Protein AF-A0A6L3YZ90-F1 (afdb_monomer_lite)

Structure (mmCIF, N/CA/C/O backbone):
data_AF-A0A6L3YZ90-F1
#
_entry.id   AF-A0A6L3YZ90-F1
#
loop_
_atom_site.group_PDB
_atom_site.id
_atom_site.type_symbol
_atom_site.label_atom_id
_atom_site.label_alt_id
_atom_site.label_comp_id
_atom_site.label_asym_id
_atom_site.label_entity_id
_atom_site.label_seq_id
_atom_site.pdbx_PDB_ins_code
_atom_site.Cartn_x
_atom_site.Cartn_y
_atom_site.Cartn_z
_atom_site.occupancy
_atom_site.B_iso_or_equiv
_atom_site.auth_seq_id
_atom_site.auth_comp_id
_atom_site.auth_asym_id
_atom_site.auth_atom_id
_atom_site.pdbx_PDB_model_num
ATOM 1 N N . MET A 1 1 ? -42.637 65.747 22.200 1.00 49.25 1 MET A N 1
ATOM 2 C CA . MET A 1 1 ? -41.383 65.000 22.002 1.00 49.25 1 MET A CA 1
ATOM 3 C C . MET A 1 1 ? -41.095 64.300 23.317 1.00 49.25 1 MET A C 1
ATOM 5 O O . MET A 1 1 ? -40.747 64.979 24.270 1.00 49.25 1 MET A O 1
ATOM 9 N N . MET A 1 2 ? -41.40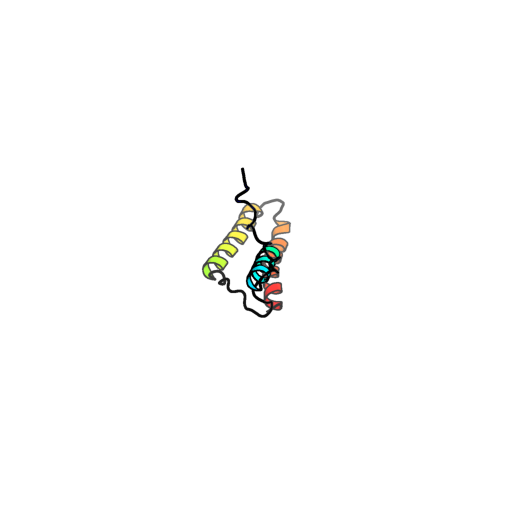8 63.009 23.404 1.00 43.66 2 MET A N 1
ATOM 10 C CA . MET A 1 2 ? -41.101 62.145 24.546 1.00 43.66 2 MET A CA 1
ATOM 11 C C . MET A 1 2 ? -40.793 60.770 23.952 1.00 43.66 2 MET A C 1
ATOM 13 O O . MET A 1 2 ? -41.517 60.328 23.063 1.00 43.66 2 MET A O 1
ATOM 17 N N . ASN A 1 3 ? -39.656 60.210 24.341 1.00 54.84 3 ASN A N 1
ATOM 18 C CA . ASN A 1 3 ? -38.940 59.157 23.631 1.00 54.84 3 ASN A CA 1
ATOM 19 C C . ASN A 1 3 ? -39.567 57.781 23.907 1.00 54.84 3 ASN A C 1
ATOM 21 O O . ASN A 1 3 ? -39.737 57.413 25.064 1.00 54.84 3 ASN A O 1
ATOM 25 N N . GLU A 1 4 ? -39.871 57.013 22.860 1.00 56.09 4 GLU A N 1
ATOM 26 C CA . GLU A 1 4 ? -40.390 55.635 22.951 1.00 56.09 4 GLU A CA 1
ATOM 27 C C . GLU A 1 4 ? -39.267 54.582 23.095 1.00 56.09 4 GLU A C 1
ATOM 29 O O . GLU A 1 4 ? -39.457 53.424 22.744 1.00 56.09 4 GLU A O 1
ATOM 34 N N . ASP A 1 5 ? -38.112 54.961 23.652 1.00 59.88 5 ASP A N 1
ATOM 35 C CA . ASP A 1 5 ? -36.925 54.096 23.791 1.00 59.88 5 ASP A CA 1
ATOM 36 C C . ASP A 1 5 ? -36.540 53.825 25.263 1.00 59.88 5 ASP A C 1
ATOM 38 O O . ASP A 1 5 ? -35.402 53.483 25.566 1.00 59.88 5 ASP A O 1
ATOM 42 N N . GLU A 1 6 ? -37.462 53.978 26.221 1.00 57.19 6 GLU A N 1
ATOM 43 C CA . GLU A 1 6 ? -37.167 53.766 27.656 1.00 57.19 6 GLU A CA 1
ATOM 44 C C . GLU A 1 6 ? -37.502 52.349 28.174 1.00 57.19 6 GLU A C 1
ATOM 46 O O . GLU A 1 6 ? -37.374 52.090 29.368 1.00 57.19 6 GLU A O 1
ATOM 51 N N . ASN A 1 7 ? -37.901 51.403 27.306 1.00 58.31 7 ASN A N 1
ATOM 52 C CA . ASN A 1 7 ? -38.208 50.014 27.701 1.00 58.31 7 ASN A CA 1
ATOM 53 C C . ASN A 1 7 ? -37.402 48.936 26.949 1.00 58.31 7 ASN A C 1
ATOM 55 O O . ASN A 1 7 ? -37.807 47.775 26.894 1.00 58.31 7 ASN A O 1
ATOM 59 N N . ALA A 1 8 ? -36.237 49.276 26.397 1.00 62.53 8 ALA A N 1
ATOM 60 C CA . ALA A 1 8 ? -35.234 48.259 26.084 1.00 62.53 8 ALA A CA 1
ATOM 61 C C . ALA A 1 8 ? -34.545 47.857 27.398 1.00 62.53 8 ALA A C 1
ATOM 63 O O . ALA A 1 8 ? -33.438 48.294 27.707 1.00 62.53 8 ALA A O 1
ATOM 64 N N . GLY A 1 9 ? -35.277 47.116 28.236 1.00 60.62 9 GLY A N 1
ATOM 65 C CA . GLY A 1 9 ? -34.774 46.591 29.498 1.00 60.62 9 GLY A CA 1
ATOM 66 C C . GLY A 1 9 ? -33.463 45.838 29.279 1.00 60.62 9 GLY A C 1
ATOM 67 O O . GLY A 1 9 ? -33.316 45.120 28.296 1.00 60.62 9 GLY A O 1
ATOM 68 N N . PHE A 1 10 ? -32.519 46.051 30.195 1.00 64.06 10 PHE A N 1
ATOM 69 C CA . PHE A 1 10 ? -31.202 45.421 30.245 1.00 64.06 10 PHE A CA 1
ATOM 70 C C . PHE A 1 10 ? -31.295 43.929 29.883 1.00 64.06 10 PHE A C 1
ATOM 72 O O . PHE A 1 10 ? -31.851 43.144 30.655 1.00 64.06 10 PHE A O 1
ATOM 79 N N . GLU A 1 11 ? -30.803 43.541 28.703 1.00 68.25 11 GLU A N 1
ATOM 80 C CA . GLU A 1 11 ? -30.735 42.129 28.334 1.00 68.25 11 GLU A CA 1
ATOM 81 C C . GLU A 1 11 ? -29.700 41.460 29.252 1.00 68.25 11 GLU A C 1
ATOM 83 O O . GLU A 1 11 ? -28.566 41.939 29.329 1.00 68.25 11 GLU A O 1
ATOM 88 N N . PRO A 1 12 ? -30.080 40.427 30.027 1.00 71.62 12 PRO A N 1
ATOM 89 C CA . PRO A 1 12 ? -29.141 39.761 30.915 1.00 71.62 12 PRO A CA 1
ATOM 90 C C . PRO A 1 12 ? -28.020 39.114 30.101 1.00 71.62 12 PRO A C 1
ATOM 92 O O . PRO A 1 12 ? -28.275 38.534 29.047 1.00 71.62 12 PRO A O 1
ATOM 95 N N . ASP A 1 13 ? -26.790 39.172 30.616 1.00 72.56 13 ASP A N 1
ATOM 96 C CA . ASP A 1 13 ? -25.665 38.447 30.029 1.00 72.56 13 ASP A CA 1
ATOM 97 C C . ASP A 1 13 ? -25.993 36.948 30.006 1.00 72.56 13 ASP A C 1
ATOM 99 O O . ASP A 1 13 ? -26.013 36.270 31.042 1.00 72.56 13 ASP A O 1
ATOM 103 N N . HIS A 1 14 ? -26.284 36.426 28.814 1.00 75.94 14 HIS A N 1
ATOM 104 C CA . HIS A 1 14 ? -26.556 35.009 28.626 1.00 75.94 14 HIS A CA 1
ATOM 105 C C . HIS A 1 14 ? -25.250 34.241 28.799 1.00 75.94 14 HIS A C 1
ATOM 107 O O . HIS A 1 14 ? -24.345 34.307 27.966 1.00 75.94 14 HIS A O 1
ATOM 113 N N . THR A 1 15 ? -25.143 33.499 29.898 1.00 78.75 15 THR A N 1
ATOM 114 C CA . THR A 1 15 ? -24.087 32.497 30.037 1.00 78.75 15 THR A CA 1
ATOM 115 C C . THR A 1 15 ? -24.269 31.421 28.962 1.00 78.75 15 THR A C 1
ATOM 117 O O . THR A 1 15 ? -25.400 31.079 28.603 1.00 78.75 15 THR A O 1
ATOM 120 N N . SER A 1 16 ? -23.161 30.912 28.420 1.00 83.88 16 SER A N 1
ATOM 121 C CA . SER A 1 16 ? -23.187 29.865 27.395 1.00 83.88 16 SER A CA 1
ATOM 122 C C . SER A 1 16 ? -24.011 28.669 27.884 1.00 83.88 16 SER A C 1
ATOM 124 O O . SER A 1 16 ? -23.859 28.198 29.015 1.00 83.88 16 SER A O 1
ATOM 126 N N . SER A 1 17 ? -24.924 28.196 27.036 1.00 90.75 17 SER A N 1
ATOM 127 C CA . SER A 1 17 ? -25.713 27.002 27.336 1.00 90.75 17 SER A CA 1
ATOM 128 C C . SER A 1 17 ? -24.859 25.740 27.199 1.00 90.75 17 SER A C 1
ATOM 130 O O . SER A 1 17 ? -23.867 25.716 26.474 1.00 90.75 17 SER A O 1
ATOM 132 N N . SER A 1 18 ? -25.275 24.639 27.827 1.00 89.25 18 SER A N 1
ATOM 133 C CA . SER A 1 18 ? -24.608 23.341 27.643 1.00 89.25 18 SER A CA 1
ATOM 134 C C . SER A 1 18 ? -24.542 22.914 26.171 1.00 89.25 18 SER A C 1
ATOM 136 O O . SER A 1 18 ? -23.547 22.333 25.743 1.00 89.25 18 SER A O 1
ATOM 138 N N . THR A 1 19 ? -25.569 23.234 25.381 1.00 91.25 19 THR A N 1
ATOM 139 C CA . THR A 1 19 ? -25.593 22.977 23.935 1.00 91.25 19 THR A CA 1
ATOM 140 C C . THR A 1 19 ? -24.579 23.841 23.186 1.00 91.25 19 THR A C 1
ATOM 142 O O . THR A 1 19 ? -23.887 23.334 22.310 1.00 91.25 19 THR A O 1
ATOM 145 N N . ASP A 1 20 ? -24.464 25.122 23.537 1.00 91.50 20 ASP A N 1
ATOM 146 C CA . ASP A 1 20 ? -23.489 26.051 22.945 1.00 91.50 20 ASP A CA 1
ATOM 147 C C . ASP A 1 20 ? -22.045 25.608 23.231 1.00 91.50 20 ASP A C 1
ATOM 149 O O . ASP A 1 20 ? -21.197 25.581 22.336 1.00 91.50 20 ASP A O 1
ATOM 153 N N . HIS A 1 21 ? -21.798 25.128 24.452 1.00 87.56 21 HIS A N 1
ATOM 154 C CA . HIS A 1 21 ? -20.518 24.542 24.828 1.00 87.56 21 HIS A CA 1
ATOM 155 C C . HIS A 1 21 ? -20.193 23.282 24.004 1.00 87.56 21 HIS A C 1
ATOM 157 O O . HIS A 1 21 ? -19.109 23.185 23.433 1.00 87.56 21 HIS A O 1
ATOM 163 N N . LEU A 1 22 ? -21.146 22.352 23.853 1.00 88.00 22 LEU A N 1
ATOM 164 C CA . LEU A 1 22 ? -20.959 21.147 23.030 1.00 88.00 22 LEU A CA 1
ATOM 165 C C . LEU A 1 22 ? -20.718 21.462 21.547 1.00 88.00 22 LEU A C 1
ATOM 167 O O . LEU A 1 22 ? -19.902 20.802 20.904 1.00 88.00 22 LEU A O 1
ATOM 171 N N . LEU A 1 23 ? -21.414 22.456 20.992 1.00 90.50 23 LEU A N 1
ATOM 172 C CA . LEU A 1 23 ? -21.218 22.882 19.604 1.00 90.50 23 LEU A CA 1
ATOM 173 C C . LEU A 1 23 ? -19.840 23.516 19.398 1.00 90.50 23 LEU A C 1
ATOM 175 O O . LEU A 1 23 ? -19.189 23.229 18.395 1.00 90.50 23 LEU A O 1
ATOM 179 N N . THR A 1 24 ? -19.377 24.312 20.363 1.00 89.94 24 THR A N 1
ATOM 180 C CA . THR A 1 24 ? -18.031 24.898 20.352 1.00 89.94 24 THR A CA 1
ATOM 181 C C . THR A 1 24 ? -16.957 23.807 20.348 1.00 89.94 24 THR A C 1
ATOM 183 O O . THR A 1 24 ? -16.046 23.842 19.522 1.00 89.94 24 THR A O 1
ATOM 186 N N . GLU A 1 25 ? -17.097 22.789 21.200 1.00 87.38 25 GLU A N 1
ATOM 187 C CA . GLU A 1 25 ? -16.185 21.638 21.250 1.00 87.38 25 GLU A CA 1
ATOM 188 C C . GLU A 1 25 ? -16.184 20.838 19.936 1.00 87.38 25 GLU A C 1
ATOM 190 O O . GLU A 1 25 ? -15.122 20.539 19.387 1.00 87.38 25 GLU A O 1
ATOM 195 N N . LEU A 1 26 ? -17.359 20.545 19.364 1.00 87.81 26 LEU A N 1
ATOM 196 C CA . LEU A 1 26 ? -17.464 19.861 18.068 1.00 87.81 26 LEU A CA 1
ATOM 197 C C . LEU A 1 26 ? -16.868 20.680 16.918 1.00 87.81 26 LEU A C 1
ATOM 199 O O . LEU A 1 26 ? -16.288 20.105 15.998 1.00 87.81 26 LEU A O 1
ATOM 203 N N . GLN A 1 27 ? -16.993 22.006 16.955 1.00 87.44 27 GLN A N 1
ATOM 204 C CA . GLN A 1 27 ? -16.420 22.887 15.942 1.00 87.44 27 GLN A CA 1
ATOM 205 C C . GLN A 1 27 ? -14.891 22.972 16.049 1.00 87.44 27 GLN A C 1
ATOM 207 O O . GLN A 1 27 ? -14.216 23.058 15.023 1.00 87.44 27 GLN A O 1
ATOM 212 N N . LEU A 1 28 ? -14.343 22.935 17.267 1.00 87.69 28 LEU A N 1
ATOM 213 C CA . LEU A 1 28 ? -12.900 22.995 17.513 1.00 87.69 28 LEU A CA 1
ATOM 214 C C . LEU A 1 28 ? -12.198 21.654 17.270 1.00 87.69 28 LEU A C 1
ATOM 216 O O . LEU A 1 28 ? -11.113 21.628 16.688 1.00 87.69 28 LEU A O 1
ATOM 220 N N . TYR A 1 29 ? -12.803 20.547 17.700 1.00 82.94 29 TYR A N 1
ATOM 221 C CA . TYR A 1 29 ? -12.143 19.238 17.736 1.00 82.94 29 TYR A CA 1
ATOM 222 C C . TYR A 1 29 ? -12.700 18.224 16.730 1.00 82.94 29 TYR A C 1
ATOM 224 O O . TYR A 1 29 ? -12.022 17.240 16.413 1.00 82.94 29 TYR A O 1
ATOM 232 N N . GLY A 1 30 ? -13.888 18.479 16.175 1.00 79.75 30 GLY A N 1
ATOM 233 C CA . GLY A 1 30 ? -14.608 17.531 15.332 1.00 79.75 30 GLY A CA 1
ATOM 234 C C . GLY A 1 30 ? -15.108 16.316 16.117 1.00 79.75 30 GLY A C 1
ATOM 235 O O . GLY A 1 30 ? -14.661 16.019 17.224 1.00 79.75 30 GLY A O 1
ATOM 236 N N . TRP A 1 31 ? -16.041 15.566 15.531 1.00 72.25 31 T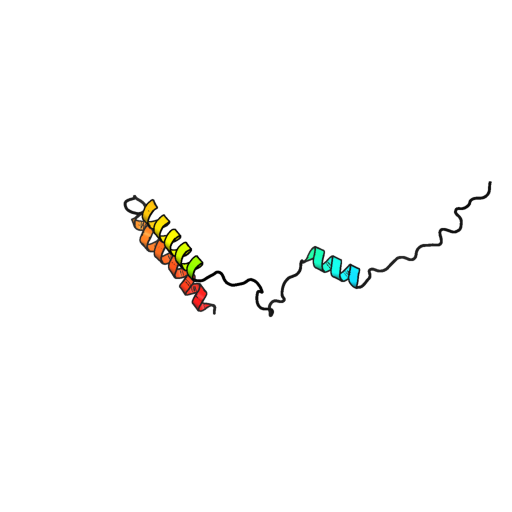RP A N 1
ATOM 237 C CA . TRP A 1 31 ? -16.396 14.256 16.072 1.00 72.25 31 TRP A CA 1
ATOM 238 C C . TRP A 1 31 ? -15.265 13.260 15.790 1.00 72.25 31 TRP A C 1
ATOM 240 O O . TRP A 1 31 ? -14.866 13.073 14.637 1.00 72.25 31 TRP A O 1
ATOM 250 N N . ARG A 1 32 ? -14.758 12.605 16.837 1.00 68.44 32 ARG A N 1
ATOM 251 C CA . ARG A 1 32 ? -13.907 11.418 16.724 1.00 68.44 32 ARG A CA 1
ATOM 252 C C . ARG A 1 32 ? -14.539 10.290 17.536 1.00 68.44 32 ARG A C 1
ATOM 254 O O . ARG A 1 32 ? -14.861 10.542 18.696 1.00 68.44 32 ARG A O 1
ATOM 261 N N . PRO A 1 33 ? -14.673 9.076 16.975 1.00 71.62 33 PRO A N 1
ATOM 262 C CA . PRO A 1 33 ? -14.880 7.888 17.794 1.00 71.62 33 PRO A CA 1
ATOM 263 C C . PRO A 1 33 ? -13.832 7.881 18.913 1.00 71.62 33 PRO A C 1
ATOM 265 O O . PRO A 1 33 ? -12.664 8.209 18.662 1.00 71.62 33 PRO A O 1
ATOM 268 N N . PHE A 1 34 ? -14.239 7.580 20.148 1.00 63.50 34 PHE A N 1
ATOM 269 C CA . PHE A 1 34 ? -13.287 7.429 21.252 1.00 63.50 34 PHE A CA 1
ATOM 270 C C . PHE A 1 34 ? -12.232 6.372 20.882 1.00 63.50 34 PHE A C 1
ATOM 272 O O . PHE A 1 34 ? -12.488 5.515 20.042 1.00 63.50 34 PHE A O 1
ATOM 279 N N . GLN A 1 35 ? -11.040 6.405 21.491 1.00 62.78 35 GLN A N 1
ATOM 280 C CA . GLN A 1 35 ? -9.971 5.448 21.142 1.00 62.78 35 GLN A CA 1
ATOM 281 C C . GLN A 1 35 ? -10.383 3.974 21.304 1.00 62.78 35 GLN A C 1
ATOM 283 O O . GLN A 1 35 ? -9.803 3.110 20.652 1.00 62.78 35 GLN A O 1
ATOM 288 N N . ASP A 1 36 ? -11.394 3.714 22.133 1.00 71.81 36 ASP A N 1
ATOM 289 C CA . ASP A 1 36 ? -11.936 2.384 22.406 1.00 71.81 36 ASP A CA 1
ATOM 290 C C . ASP A 1 36 ? -13.116 2.003 21.490 1.00 71.81 36 ASP A C 1
ATOM 292 O O . ASP A 1 36 ? -13.609 0.876 21.548 1.00 71.81 36 ASP A O 1
ATOM 296 N N . GLU A 1 37 ? -13.594 2.923 20.647 1.00 73.50 37 GLU A N 1
ATOM 297 C CA . GLU A 1 37 ? -14.650 2.639 19.679 1.00 73.50 37 GLU A CA 1
ATOM 298 C C . GLU A 1 37 ? -14.044 2.099 18.373 1.00 73.50 37 GLU A C 1
ATOM 300 O O . GLU A 1 37 ? -13.120 2.705 17.821 1.00 73.50 37 GLU A O 1
ATOM 305 N N . PRO A 1 38 ? -14.552 0.969 17.840 1.00 72.44 38 PRO A N 1
ATOM 306 C CA . PRO A 1 38 ? -14.119 0.461 16.546 1.00 72.44 38 PRO A CA 1
ATOM 307 C C . PRO A 1 38 ? -14.303 1.511 15.447 1.00 72.44 38 PRO A C 1
ATOM 309 O O . PRO A 1 38 ? -15.334 2.182 15.391 1.00 72.44 38 PRO A O 1
ATOM 312 N N . ASP A 1 39 ? -13.330 1.619 14.539 1.00 81.88 39 ASP A N 1
ATOM 313 C CA . ASP A 1 39 ? -13.458 2.470 13.356 1.00 81.88 39 ASP A CA 1
ATOM 314 C C . ASP A 1 39 ? -14.690 2.028 12.542 1.00 81.88 39 ASP A C 1
ATOM 316 O O . ASP A 1 39 ? -14.739 0.880 12.092 1.00 81.88 39 ASP A O 1
ATOM 320 N N . PRO A 1 40 ? -15.699 2.899 12.352 1.00 82.12 40 PRO A N 1
ATOM 321 C CA . PRO A 1 40 ? -16.943 2.517 11.694 1.00 82.12 40 PRO A CA 1
ATOM 322 C C . PRO A 1 40 ? -16.800 2.390 10.172 1.00 82.12 40 PRO A C 1
ATOM 324 O O . PRO A 1 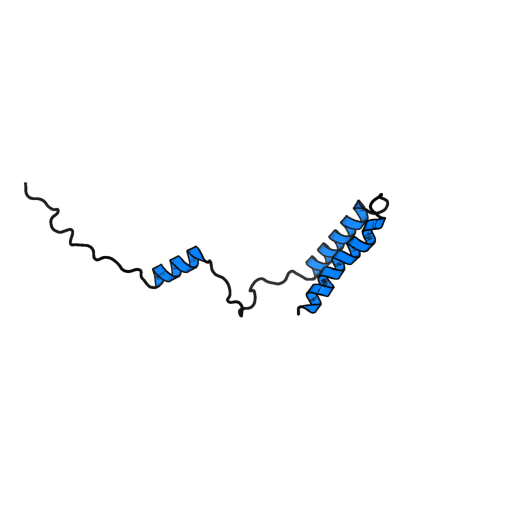40 ? -17.757 2.001 9.499 1.00 82.12 40 PRO A O 1
ATOM 327 N N . ARG A 1 41 ? -15.648 2.759 9.592 1.00 88.12 41 ARG A N 1
ATOM 328 C CA . ARG A 1 41 ? -15.421 2.643 8.149 1.00 88.12 41 ARG A CA 1
ATOM 329 C C . ARG A 1 41 ? -15.344 1.164 7.751 1.00 88.12 41 ARG A C 1
ATOM 331 O O . ARG A 1 41 ? -14.614 0.405 8.387 1.00 88.12 41 ARG A O 1
ATOM 338 N N . PRO A 1 42 ? -16.053 0.739 6.687 1.00 89.00 42 PRO A N 1
ATOM 339 C CA . PRO A 1 42 ? -15.969 -0.636 6.224 1.00 89.00 42 PRO A CA 1
ATOM 340 C C . PRO A 1 42 ? -14.554 -0.940 5.730 1.00 89.00 42 PRO A C 1
ATOM 342 O O . PRO A 1 42 ? -13.873 -0.081 5.162 1.00 89.00 42 PRO A O 1
ATOM 345 N N . LEU A 1 43 ? -14.132 -2.188 5.916 1.00 90.50 43 LEU A N 1
ATOM 346 C CA . LEU A 1 43 ? -12.926 -2.685 5.267 1.00 90.50 43 LEU A CA 1
ATOM 347 C C . LEU A 1 43 ? -13.120 -2.681 3.741 1.00 90.50 43 LEU A C 1
ATOM 349 O O . LEU A 1 43 ? -14.241 -2.874 3.265 1.00 90.50 43 LEU A O 1
ATOM 353 N N . PRO A 1 44 ? -12.047 -2.470 2.965 1.00 91.75 44 PRO A N 1
ATOM 354 C CA . PRO A 1 44 ? -12.122 -2.585 1.517 1.00 91.75 44 PRO A CA 1
ATOM 355 C C . PRO A 1 44 ? -12.448 -4.025 1.092 1.00 91.75 44 PRO A C 1
ATOM 357 O O . PRO A 1 44 ? -12.051 -4.988 1.750 1.00 91.75 44 PRO A O 1
ATOM 360 N N . GLU A 1 45 ? -13.138 -4.169 -0.041 1.00 95.88 45 GLU A N 1
ATOM 361 C CA . GLU A 1 45 ? -13.487 -5.475 -0.609 1.00 95.88 45 GLU A CA 1
ATOM 362 C C . GLU A 1 45 ? -12.230 -6.281 -0.952 1.00 95.88 45 GLU A C 1
ATOM 364 O O . GLU A 1 45 ? -11.389 -5.837 -1.737 1.00 95.88 45 GLU A O 1
ATOM 369 N N . GLY A 1 46 ? -12.106 -7.491 -0.399 1.00 93.88 46 GLY A N 1
ATOM 370 C CA . GLY A 1 46 ? -10.877 -8.286 -0.508 1.00 93.88 46 GLY A CA 1
ATOM 371 C C . GLY A 1 46 ? -10.462 -8.588 -1.951 1.00 93.88 46 GLY A C 1
ATOM 372 O O . GLY A 1 46 ? -9.275 -8.570 -2.271 1.00 93.88 46 GLY A O 1
ATOM 373 N N . THR A 1 47 ? -11.428 -8.799 -2.848 1.00 95.81 47 THR A N 1
ATOM 374 C CA . THR A 1 47 ? -11.162 -9.013 -4.280 1.00 95.81 47 THR A CA 1
ATOM 375 C C . THR A 1 47 ? -10.657 -7.751 -4.975 1.00 95.81 47 THR A C 1
ATOM 377 O O . THR A 1 47 ? -9.753 -7.836 -5.803 1.00 95.81 47 THR A O 1
ATOM 380 N N . MET A 1 48 ? -11.188 -6.580 -4.611 1.00 95.88 48 MET A N 1
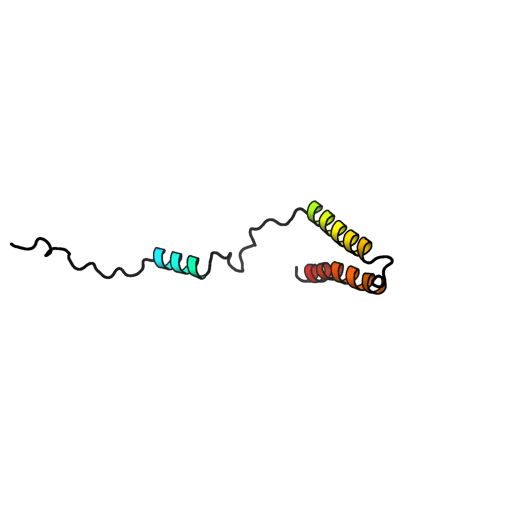ATOM 381 C CA . MET A 1 48 ? -10.725 -5.291 -5.129 1.00 95.88 48 MET A CA 1
ATOM 382 C C . MET A 1 48 ? -9.302 -4.994 -4.653 1.00 95.88 48 MET A C 1
ATOM 384 O O . MET A 1 48 ? -8.472 -4.554 -5.443 1.00 95.88 48 MET A O 1
ATOM 388 N N . VAL A 1 49 ? -8.999 -5.289 -3.385 1.00 94.06 49 VAL A N 1
ATOM 389 C CA . VAL A 1 49 ? -7.642 -5.150 -2.841 1.00 94.06 49 VAL A CA 1
ATOM 390 C C . VAL A 1 49 ? -6.673 -6.081 -3.562 1.00 94.06 49 VAL A C 1
ATOM 392 O O . VAL A 1 49 ? -5.601 -5.639 -3.959 1.00 94.06 49 VAL A O 1
ATOM 395 N N . ALA A 1 50 ? -7.042 -7.347 -3.773 1.00 93.12 50 ALA A N 1
ATOM 396 C CA . ALA A 1 50 ? -6.187 -8.306 -4.469 1.00 93.12 50 ALA A CA 1
ATOM 397 C C . ALA A 1 50 ? -5.867 -7.865 -5.908 1.00 93.12 50 ALA A C 1
ATOM 399 O O . ALA A 1 50 ? -4.711 -7.938 -6.319 1.00 93.12 50 ALA A O 1
ATOM 400 N N . ALA A 1 51 ? -6.866 -7.362 -6.643 1.00 96.44 51 ALA A N 1
ATOM 401 C CA . ALA A 1 51 ? -6.671 -6.818 -7.986 1.00 96.44 51 ALA A CA 1
ATOM 402 C C . ALA A 1 51 ? -5.744 -5.593 -7.978 1.00 96.44 51 ALA A C 1
ATOM 404 O O . ALA A 1 51 ? -4.759 -5.567 -8.705 1.00 96.44 51 ALA A O 1
ATOM 405 N N . ALA A 1 52 ? -5.993 -4.628 -7.089 1.00 95.75 52 ALA A N 1
ATOM 406 C CA . ALA A 1 52 ? -5.163 -3.430 -6.987 1.00 95.75 52 ALA A CA 1
ATOM 407 C C . ALA A 1 52 ? -3.708 -3.751 -6.606 1.00 95.75 52 ALA A C 1
ATOM 409 O O . ALA A 1 52 ? -2.781 -3.106 -7.089 1.00 95.75 52 ALA A O 1
ATOM 410 N N . VAL A 1 53 ? -3.492 -4.752 -5.746 1.00 93.31 53 VAL A N 1
ATOM 411 C CA . VAL A 1 53 ? -2.145 -5.228 -5.420 1.00 93.31 53 VAL A CA 1
ATOM 412 C C . VAL A 1 53 ? -1.475 -5.800 -6.667 1.00 93.31 53 VAL A C 1
ATOM 414 O O . VAL A 1 53 ? -0.354 -5.398 -6.959 1.00 93.31 53 VAL A O 1
ATOM 417 N N . ALA A 1 54 ? -2.147 -6.673 -7.424 1.00 96.00 54 ALA A N 1
ATOM 418 C CA . ALA A 1 54 ? -1.599 -7.213 -8.669 1.00 96.00 54 ALA A CA 1
ATOM 419 C C . ALA A 1 54 ? -1.207 -6.099 -9.655 1.00 96.00 54 ALA A C 1
ATOM 421 O O . ALA A 1 54 ? -0.074 -6.090 -10.126 1.00 96.00 54 ALA A O 1
ATOM 422 N N . ASP A 1 55 ? -2.076 -5.104 -9.853 1.00 97.94 55 ASP A N 1
ATOM 423 C CA . ASP A 1 55 ? -1.812 -3.967 -10.744 1.00 97.94 55 ASP A CA 1
ATOM 424 C C . ASP A 1 55 ? -0.569 -3.159 -10.321 1.00 97.94 55 ASP A C 1
ATOM 426 O O . ASP A 1 55 ? 0.194 -2.690 -11.167 1.00 97.94 55 ASP A O 1
ATOM 430 N N . ILE A 1 56 ? -0.333 -2.998 -9.012 1.00 95.44 56 ILE A N 1
ATOM 431 C CA . ILE A 1 56 ? 0.877 -2.339 -8.494 1.00 95.44 56 ILE A CA 1
ATOM 432 C C . ILE A 1 56 ? 2.123 -3.148 -8.861 1.00 95.44 56 ILE A C 1
ATOM 434 O O . ILE A 1 56 ? 3.097 -2.574 -9.346 1.00 95.44 56 ILE A O 1
ATOM 438 N N . PHE A 1 57 ? 2.103 -4.464 -8.638 1.00 96.12 57 PHE A N 1
ATOM 439 C CA . PHE A 1 57 ? 3.225 -5.335 -8.995 1.00 96.12 57 PHE A CA 1
ATOM 440 C C . PHE A 1 57 ? 3.474 -5.317 -10.508 1.00 96.12 57 PHE A C 1
ATOM 442 O O . PHE A 1 57 ? 4.614 -5.123 -10.929 1.00 96.12 57 PHE A O 1
ATOM 449 N N . ASP A 1 58 ? 2.423 -5.413 -11.319 1.00 97.81 58 ASP A N 1
ATOM 450 C CA . ASP A 1 58 ? 2.521 -5.351 -12.777 1.00 97.81 58 ASP A CA 1
ATOM 451 C C . ASP A 1 58 ? 3.114 -4.020 -13.249 1.00 97.81 58 ASP A C 1
ATOM 453 O O . ASP A 1 58 ? 4.000 -4.011 -14.102 1.00 97.81 58 ASP A O 1
ATOM 457 N N . ALA A 1 59 ? 2.701 -2.892 -12.663 1.00 97.56 59 ALA A N 1
ATOM 458 C CA . ALA A 1 59 ? 3.262 -1.585 -12.994 1.00 97.56 59 ALA A CA 1
ATOM 459 C C . ALA A 1 59 ? 4.763 -1.495 -12.671 1.00 97.56 59 ALA A C 1
ATOM 461 O O . ALA A 1 59 ? 5.530 -0.934 -13.456 1.00 97.56 59 ALA A O 1
ATOM 462 N N . LEU A 1 60 ? 5.199 -2.059 -11.541 1.00 96.62 60 LEU A N 1
ATOM 463 C CA . LEU A 1 60 ? 6.610 -2.082 -11.151 1.00 96.62 60 LEU A CA 1
ATOM 464 C C . LEU A 1 60 ? 7.436 -2.946 -12.105 1.00 96.62 60 LEU A C 1
ATOM 466 O O . LEU A 1 60 ? 8.453 -2.483 -12.618 1.00 96.62 60 LEU A O 1
ATOM 470 N N . LEU A 1 61 ? 6.973 -4.162 -12.403 1.00 97.12 61 LEU A N 1
ATOM 471 C CA . LEU A 1 61 ? 7.647 -5.057 -13.344 1.00 97.12 61 LEU A CA 1
ATOM 472 C C . LEU A 1 61 ? 7.704 -4.447 -14.750 1.00 97.12 61 LEU A C 1
ATOM 474 O O . LEU A 1 61 ? 8.768 -4.419 -15.360 1.00 97.12 61 LEU A O 1
ATOM 478 N N . ALA A 1 62 ? 6.588 -3.914 -15.251 1.00 97.88 62 ALA A N 1
ATOM 479 C CA . ALA A 1 62 ? 6.492 -3.388 -16.611 1.00 97.88 62 ALA A CA 1
ATOM 480 C C . ALA A 1 62 ? 7.323 -2.117 -16.845 1.00 97.88 62 ALA A C 1
ATOM 482 O O . ALA A 1 62 ? 7.689 -1.830 -17.984 1.00 97.88 62 ALA A O 1
ATOM 483 N N . THR A 1 63 ? 7.591 -1.329 -15.800 1.00 97.19 63 THR A N 1
ATOM 484 C CA . THR A 1 63 ? 8.323 -0.057 -15.932 1.00 97.19 63 THR A CA 1
ATOM 485 C C . THR A 1 63 ? 9.804 -0.159 -15.581 1.00 97.19 63 THR A C 1
ATOM 487 O O . THR A 1 63 ? 10.586 0.665 -16.057 1.00 97.19 63 THR A O 1
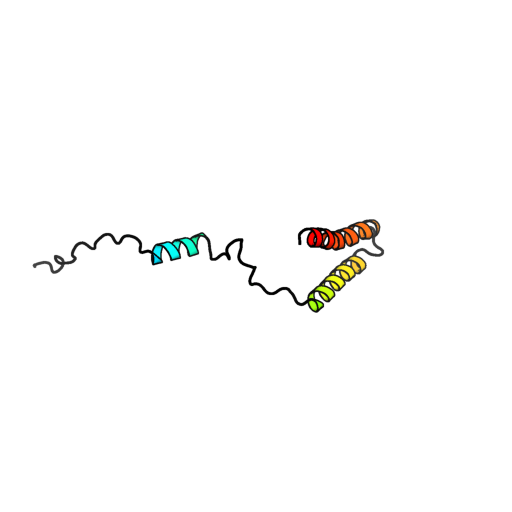ATOM 490 N N . LEU A 1 64 ? 10.196 -1.145 -14.769 1.00 97.69 64 LEU A N 1
ATOM 491 C CA . LEU A 1 64 ? 11.568 -1.300 -14.274 1.00 97.69 64 LEU A CA 1
ATOM 492 C C . LEU A 1 64 ? 12.272 -2.542 -14.832 1.00 97.69 64 LEU A C 1
ATOM 494 O O . LEU A 1 64 ? 13.502 -2.535 -14.913 1.00 97.69 64 LEU A O 1
ATOM 498 N N . GLY A 1 65 ? 11.528 -3.576 -15.231 1.00 97.06 65 GLY A N 1
ATOM 499 C CA . GLY A 1 65 ? 12.083 -4.780 -15.852 1.00 97.06 65 GLY A CA 1
ATOM 500 C C . GLY A 1 65 ? 12.796 -4.466 -17.166 1.00 97.06 65 GLY A C 1
ATOM 501 O O . GLY A 1 65 ? 12.381 -3.570 -17.903 1.00 97.06 65 GLY A O 1
ATOM 502 N N . ASP A 1 66 ? 13.901 -5.162 -17.433 1.00 97.25 66 ASP A N 1
ATOM 503 C CA . ASP A 1 66 ? 14.773 -4.939 -18.591 1.00 97.25 66 ASP A CA 1
ATOM 504 C C . ASP A 1 66 ? 15.356 -3.511 -18.674 1.00 97.25 66 ASP A C 1
ATOM 506 O O . ASP A 1 66 ? 15.850 -3.070 -19.720 1.00 97.25 66 ASP A O 1
ATOM 510 N N . THR A 1 67 ? 15.327 -2.756 -17.570 1.00 97.88 67 THR A N 1
ATOM 511 C CA . THR A 1 67 ? 15.924 -1.419 -17.480 1.00 97.88 67 THR A CA 1
ATOM 512 C C . THR A 1 67 ? 17.172 -1.418 -16.602 1.00 97.88 67 THR A C 1
ATOM 514 O O . THR A 1 67 ? 17.498 -2.373 -15.904 1.00 97.88 67 THR A O 1
ATOM 517 N N . ARG A 1 68 ? 17.875 -0.280 -16.558 1.00 97.88 68 ARG A N 1
ATOM 518 C CA . ARG A 1 68 ? 18.998 -0.092 -15.625 1.00 97.88 68 ARG A CA 1
ATOM 519 C C . ARG A 1 68 ? 18.592 -0.114 -14.146 1.00 97.88 68 ARG A C 1
ATOM 521 O O . ARG A 1 68 ? 19.492 -0.152 -13.315 1.00 97.88 68 ARG A O 1
ATOM 528 N N . LEU A 1 69 ? 17.295 -0.047 -13.846 1.00 97.88 69 LEU A N 1
ATOM 529 C CA . LEU A 1 69 ? 16.740 -0.100 -12.493 1.00 97.88 69 LEU A CA 1
ATOM 530 C C . LEU A 1 69 ? 16.283 -1.512 -12.092 1.00 97.88 69 LEU A C 1
ATOM 532 O O . LEU A 1 69 ? 15.883 -1.711 -10.952 1.00 97.88 69 LEU A O 1
ATOM 536 N N . GLU A 1 70 ? 16.363 -2.502 -12.985 1.00 97.81 70 GLU A N 1
ATOM 537 C CA . GLU A 1 70 ? 16.027 -3.896 -12.668 1.00 97.81 70 GLU A CA 1
ATOM 538 C C . GLU A 1 70 ? 16.788 -4.465 -11.451 1.00 97.81 70 GLU A C 1
ATOM 540 O O . GLU A 1 70 ? 16.164 -5.178 -10.667 1.00 97.81 70 GLU A O 1
ATOM 545 N N . PRO A 1 71 ? 18.075 -4.129 -11.199 1.00 97.94 71 PRO A N 1
ATOM 546 C CA . PRO A 1 71 ? 18.761 -4.590 -9.990 1.00 97.94 71 PRO A CA 1
ATOM 547 C C . PRO A 1 71 ? 18.095 -4.150 -8.678 1.00 97.94 71 PRO A C 1
ATOM 549 O O . PRO A 1 71 ? 18.258 -4.833 -7.672 1.00 97.94 71 PRO A O 1
ATOM 552 N N . ASP A 1 72 ? 17.343 -3.044 -8.687 1.00 97.12 72 ASP A N 1
ATOM 553 C CA . ASP A 1 72 ? 16.629 -2.526 -7.514 1.00 97.12 72 ASP A CA 1
ATOM 554 C C . ASP A 1 72 ? 15.227 -3.155 -7.354 1.00 97.12 72 ASP A C 1
ATOM 556 O O . ASP A 1 72 ? 14.547 -2.932 -6.349 1.00 97.12 72 ASP A O 1
ATOM 560 N N . LEU A 1 73 ? 14.765 -3.930 -8.345 1.00 96.94 73 LEU A N 1
ATOM 561 C CA . LEU A 1 73 ? 13.400 -4.452 -8.395 1.00 96.94 73 LEU A CA 1
ATOM 562 C C . LEU A 1 73 ? 13.134 -5.474 -7.282 1.00 96.94 73 LEU A C 1
ATOM 564 O O . LEU A 1 73 ? 12.089 -5.394 -6.644 1.00 96.94 73 LEU A O 1
ATOM 568 N N . ASP A 1 74 ? 14.064 -6.390 -7.000 1.00 95.81 74 ASP A N 1
ATOM 569 C CA . ASP A 1 74 ? 13.883 -7.428 -5.967 1.00 95.81 74 ASP A CA 1
ATOM 570 C C . ASP A 1 74 ? 13.643 -6.815 -4.575 1.00 95.81 74 ASP A C 1
ATOM 572 O O . ASP A 1 74 ? 12.639 -7.103 -3.916 1.00 95.81 74 ASP A O 1
ATOM 576 N N . ASP A 1 75 ? 14.495 -5.866 -4.181 1.00 96.38 75 ASP A N 1
ATOM 577 C CA . ASP A 1 75 ? 14.372 -5.143 -2.912 1.00 96.38 75 ASP A CA 1
ATOM 578 C C . ASP A 1 75 ? 13.068 -4.336 -2.832 1.00 96.38 75 ASP A C 1
ATOM 580 O O . ASP A 1 75 ? 12.433 -4.255 -1.773 1.00 96.38 75 ASP A O 1
ATOM 584 N N . LEU A 1 76 ? 12.634 -3.749 -3.949 1.00 95.69 76 LEU A N 1
ATOM 585 C CA . LEU A 1 76 ? 11.409 -2.960 -4.012 1.00 95.69 76 LEU A CA 1
ATOM 586 C C . LEU A 1 76 ? 10.150 -3.837 -3.889 1.00 95.69 76 LEU A C 1
ATOM 588 O O . LEU A 1 76 ? 9.242 -3.506 -3.117 1.00 95.69 76 LEU A O 1
ATOM 592 N N . LEU A 1 77 ? 10.109 -4.977 -4.586 1.00 95.50 77 LEU A N 1
ATOM 593 C CA . LEU A 1 77 ? 9.015 -5.949 -4.487 1.00 95.50 77 LEU A CA 1
ATOM 594 C C . LEU A 1 77 ? 8.958 -6.562 -3.083 1.00 95.50 77 LEU A C 1
ATOM 596 O O . LEU A 1 77 ? 7.880 -6.663 -2.489 1.00 95.50 77 LEU A O 1
ATOM 600 N N . TRP A 1 78 ? 10.115 -6.892 -2.505 1.00 95.44 78 TRP A N 1
ATOM 601 C CA . TRP A 1 78 ? 10.200 -7.349 -1.123 1.00 95.44 78 TRP A CA 1
ATOM 602 C C . TRP A 1 78 ? 9.705 -6.286 -0.136 1.00 95.44 78 TRP A C 1
ATOM 604 O O . TRP A 1 78 ? 8.916 -6.585 0.765 1.00 95.44 78 TRP A O 1
ATOM 614 N N . GLY A 1 79 ? 10.107 -5.027 -0.322 1.00 95.25 79 GLY A N 1
ATOM 615 C CA . GLY A 1 79 ? 9.672 -3.897 0.495 1.00 95.25 79 GLY A CA 1
ATOM 616 C C . GLY A 1 79 ? 8.149 -3.739 0.530 1.00 95.25 79 GLY A C 1
ATOM 617 O O . GLY A 1 79 ? 7.581 -3.510 1.607 1.00 95.25 79 GLY A O 1
ATOM 618 N N . ALA A 1 80 ? 7.487 -3.931 -0.615 1.00 92.06 80 ALA A N 1
ATOM 619 C CA . ALA A 1 80 ? 6.031 -3.901 -0.724 1.00 92.06 80 ALA A CA 1
ATOM 620 C C . ALA A 1 80 ? 5.363 -5.020 0.099 1.00 92.06 80 ALA A C 1
ATOM 622 O O . ALA A 1 80 ? 4.459 -4.744 0.889 1.00 92.06 80 ALA A O 1
ATOM 623 N N . VAL A 1 81 ? 5.842 -6.267 0.001 1.00 92.19 81 VAL A N 1
ATOM 624 C CA . VAL A 1 81 ? 5.299 -7.409 0.771 1.00 92.19 81 VAL A CA 1
ATOM 625 C C . VAL A 1 81 ? 5.586 -7.272 2.271 1.00 92.19 81 VAL A C 1
ATOM 627 O O . VAL A 1 81 ? 4.727 -7.531 3.119 1.00 92.19 81 VAL A O 1
ATOM 630 N N . ASN A 1 82 ? 6.775 -6.789 2.628 1.00 94.38 82 ASN A N 1
ATOM 631 C CA . ASN A 1 82 ? 7.200 -6.618 4.013 1.00 94.38 82 ASN A CA 1
ATOM 632 C C . ASN A 1 82 ? 6.328 -5.612 4.797 1.00 94.38 82 ASN A C 1
ATOM 634 O O . ASN A 1 82 ? 6.244 -5.671 6.027 1.00 94.38 82 ASN A O 1
ATOM 638 N N . LEU A 1 83 ? 5.642 -4.682 4.123 1.00 91.62 83 LEU A N 1
ATOM 639 C CA . LEU A 1 83 ? 4.630 -3.836 4.766 1.00 91.62 83 LEU A CA 1
ATOM 640 C C . LEU A 1 83 ? 3.501 -4.676 5.385 1.00 91.62 83 LEU A C 1
ATOM 642 O O . LEU A 1 83 ? 3.120 -4.430 6.533 1.00 91.62 83 LEU A O 1
ATOM 646 N N . PHE A 1 84 ? 3.013 -5.683 4.660 1.00 89.88 84 PHE A N 1
ATOM 647 C CA . PHE A 1 84 ? 1.927 -6.551 5.110 1.00 89.88 84 PHE A CA 1
ATOM 648 C C . PHE A 1 84 ? 2.375 -7.480 6.238 1.00 89.88 84 PHE A C 1
ATOM 650 O O . PHE A 1 84 ? 1.658 -7.606 7.227 1.00 89.88 84 PHE A O 1
ATOM 657 N N . HIS A 1 85 ? 3.588 -8.039 6.167 1.00 92.69 85 HIS A N 1
ATOM 658 C CA . HIS A 1 85 ? 4.153 -8.820 7.276 1.00 92.69 85 HIS A CA 1
ATOM 659 C C . HIS A 1 85 ? 4.239 -8.003 8.571 1.00 92.69 85 HIS A C 1
ATOM 661 O O . HIS A 1 85 ? 3.797 -8.454 9.628 1.00 92.69 85 HIS A O 1
ATOM 667 N N . ARG A 1 86 ? 4.741 -6.764 8.491 1.00 94.06 86 ARG A N 1
ATOM 668 C CA . ARG A 1 86 ? 4.800 -5.861 9.650 1.00 94.06 86 ARG A CA 1
ATOM 669 C C . ARG A 1 86 ? 3.416 -5.464 10.157 1.00 94.06 86 ARG A C 1
ATOM 671 O O . ARG A 1 86 ? 3.269 -5.237 11.353 1.00 94.06 86 ARG A O 1
ATOM 678 N N . ALA A 1 87 ? 2.431 -5.317 9.271 1.00 90.06 87 ALA A N 1
ATOM 679 C CA . ALA A 1 87 ? 1.056 -5.005 9.651 1.00 90.06 87 ALA A CA 1
ATOM 680 C C . ALA A 1 87 ? 0.376 -6.170 10.370 1.00 90.06 87 ALA A C 1
ATOM 682 O O . ALA A 1 87 ? -0.223 -5.950 11.417 1.00 90.06 87 ALA A O 1
ATOM 683 N N . ALA A 1 88 ? 0.541 -7.393 9.863 1.00 89.25 88 ALA A N 1
ATOM 684 C CA . ALA A 1 88 ? 0.018 -8.599 10.493 1.00 89.25 88 ALA A CA 1
ATOM 685 C C . ALA A 1 88 ? 0.586 -8.812 11.904 1.00 89.25 88 ALA A C 1
ATOM 687 O O . ALA A 1 88 ? -0.140 -9.242 12.785 1.00 89.25 88 ALA A O 1
ATOM 688 N N . GLY A 1 89 ? 1.849 -8.446 12.150 1.00 89.44 89 GLY A N 1
ATOM 689 C CA . GLY A 1 89 ? 2.448 -8.520 13.488 1.00 89.44 89 GLY A CA 1
ATOM 690 C C . GLY A 1 89 ? 1.948 -7.478 14.503 1.00 89.44 89 GLY A C 1
ATOM 691 O O . GLY A 1 89 ? 2.416 -7.493 15.639 1.00 89.44 89 GLY A O 1
ATOM 692 N N . ARG A 1 90 ? 1.066 -6.544 14.111 1.00 85.31 90 ARG A N 1
ATOM 693 C CA . ARG A 1 90 ? 0.447 -5.548 15.012 1.00 85.31 90 ARG A CA 1
ATOM 694 C C . ARG A 1 90 ? -0.979 -5.914 15.442 1.00 85.31 90 ARG A C 1
ATOM 696 O O . ARG A 1 90 ? -1.547 -5.174 16.242 1.00 85.31 90 ARG A O 1
ATOM 703 N N . VAL A 1 91 ? -1.545 -6.979 14.876 1.00 73.88 91 VAL A N 1
ATOM 704 C CA . VAL A 1 91 ? -2.890 -7.504 1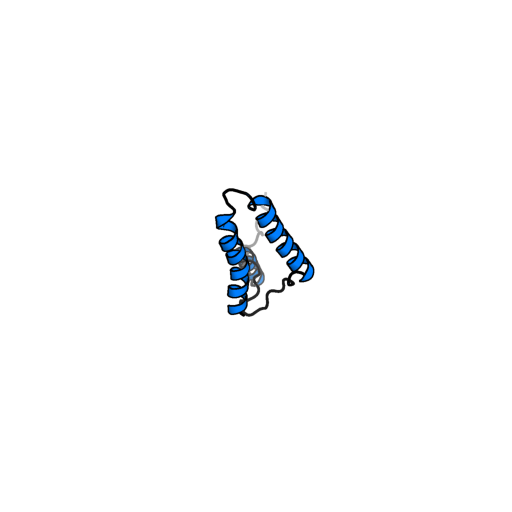5.168 1.00 73.88 91 VAL A CA 1
ATOM 705 C C . VAL A 1 91 ? -2.748 -8.732 16.055 1.00 73.88 91 VAL A C 1
ATOM 707 O O . VAL A 1 91 ? -3.567 -8.866 16.986 1.00 73.88 91 VAL A O 1
#

pLDDT: mean 85.46, std 13.55, range [43.66, 97.94]

Organism: Brucella anthropi (NCBI:txid529)

Secondary structure (DSSP, 8-state):
---S-S--------PPPHHHHHHHHHHHH-----TTSPP-SPPPPHHHHHHHHHHHHHHHHHHHTTSTTGGGHHHHHHHHHHHHHHHHTT-

Sequence (91 aa):
MMNEDENAGFEPDHTSSSTDHLLTELQLYGWRPFQDEPDPRPLPEGTMVAAAVADIFDALLATLGDTRLEPDLDDLLWGAVNLFHRAAGRV

Radius of gyration: 30.25 Å; chains: 1; bounding box: 60×74×50 Å

Foldseek 3Di:
DDDPPPPPPDDDDDDQDPVNVVVVCCVVPNDDDDPPDPDPDDDPDPVVVVVVVVVVLCVLCVPQPPHPNVVVSVVVVVVVVVVVVVVVVVD